Protein AF-A0A0D0D2Y6-F1 (afdb_monomer_lite)

Organism: NCBI:txid930991

Structure (mmCIF, N/CA/C/O backbone):
data_AF-A0A0D0D2Y6-F1
#
_entry.id   AF-A0A0D0D2Y6-F1
#
loop_
_atom_site.group_PDB
_atom_site.id
_atom_site.type_symbol
_atom_site.label_atom_id
_atom_site.label_alt_id
_atom_site.label_comp_id
_atom_site.label_asym_id
_atom_site.label_entity_id
_atom_site.label_seq_id
_atom_site.pdbx_PDB_ins_code
_atom_site.Cartn_x
_atom_site.Cartn_y
_atom_site.Cartn_z
_atom_site.occupancy
_atom_site.B_iso_or_equiv
_atom_site.auth_seq_id
_atom_site.auth_comp_id
_atom_site.auth_asym_id
_atom_site.auth_atom_id
_atom_site.pdbx_PDB_model_num
ATOM 1 N N . MET A 1 1 ? 3.613 21.102 2.119 1.00 62.97 1 MET A N 1
ATOM 2 C CA . MET A 1 1 ? 2.660 20.171 2.756 1.00 62.97 1 MET A CA 1
ATOM 3 C C . MET A 1 1 ? 2.768 18.847 2.024 1.00 62.97 1 MET A C 1
ATOM 5 O O . MET A 1 1 ? 2.606 18.851 0.809 1.00 62.97 1 MET A O 1
ATOM 9 N N . ASP A 1 2 ? 3.135 17.759 2.700 1.00 85.00 2 ASP A N 1
ATOM 10 C CA . ASP A 1 2 ? 3.277 16.451 2.064 1.00 85.00 2 ASP A CA 1
ATOM 11 C C . ASP A 1 2 ? 1.953 15.677 2.140 1.00 85.00 2 ASP A C 1
ATOM 13 O O . ASP A 1 2 ? 1.412 15.384 3.202 1.00 85.00 2 ASP A O 1
ATOM 17 N N . ASN A 1 3 ? 1.401 15.345 0.976 1.00 81.12 3 ASN A N 1
ATOM 18 C CA . ASN A 1 3 ? 0.143 14.603 0.896 1.00 81.12 3 ASN A CA 1
ATOM 19 C C . ASN A 1 3 ? 0.254 13.206 1.543 1.00 81.12 3 ASN A C 1
ATOM 21 O O . ASN A 1 3 ? -0.723 12.661 2.053 1.00 81.12 3 ASN A O 1
ATOM 25 N N . ALA A 1 4 ? 1.462 12.637 1.558 1.00 82.38 4 ALA A N 1
ATOM 26 C CA . ALA A 1 4 ? 1.736 11.344 2.170 1.00 82.38 4 ALA A CA 1
ATOM 27 C C . ALA A 1 4 ? 1.400 11.336 3.672 1.00 82.38 4 ALA A C 1
ATOM 29 O O . ALA A 1 4 ? 0.732 10.406 4.138 1.00 82.38 4 ALA A O 1
ATOM 30 N N . GLY A 1 5 ? 1.802 12.382 4.397 1.00 84.56 5 GLY A N 1
ATOM 31 C CA . GLY A 1 5 ? 1.522 12.593 5.811 1.00 84.56 5 GLY A CA 1
ATOM 32 C C . GLY A 1 5 ? 0.031 12.732 6.085 1.00 84.56 5 GLY A C 1
ATOM 33 O O . GLY A 1 5 ? -0.504 11.987 6.906 1.00 84.56 5 GLY A O 1
ATOM 34 N N . ASN A 1 6 ? -0.677 13.581 5.332 1.00 88.62 6 ASN A N 1
ATOM 35 C CA . ASN A 1 6 ? -2.133 13.719 5.452 1.00 88.62 6 ASN A CA 1
ATOM 36 C C . ASN A 1 6 ? -2.856 12.379 5.247 1.00 88.62 6 ASN A C 1
ATOM 38 O O . ASN A 1 6 ? -3.689 11.998 6.069 1.00 88.62 6 ASN A O 1
ATOM 42 N N . CYS A 1 7 ? -2.500 11.615 4.210 1.00 86.44 7 CYS A N 1
ATOM 43 C CA . CYS A 1 7 ? -3.089 10.298 3.980 1.00 86.44 7 CYS A CA 1
ATOM 44 C C . CYS A 1 7 ? -2.768 9.305 5.106 1.00 86.44 7 CYS A C 1
ATOM 46 O O . CYS A 1 7 ? -3.566 8.405 5.378 1.00 86.44 7 CYS A O 1
ATOM 48 N N . ASN A 1 8 ? -1.585 9.397 5.720 1.00 87.44 8 ASN A N 1
ATOM 49 C CA . ASN A 1 8 ? -1.210 8.548 6.851 1.00 87.44 8 ASN A CA 1
ATOM 50 C C . ASN A 1 8 ? -2.049 8.877 8.094 1.00 87.44 8 ASN A C 1
ATOM 52 O O . ASN A 1 8 ? -2.577 7.968 8.733 1.00 87.44 8 ASN A O 1
ATOM 56 N N . THR A 1 9 ? -2.256 10.165 8.370 1.00 91.00 9 THR A N 1
ATOM 57 C CA . THR A 1 9 ? -3.141 10.637 9.441 1.00 91.00 9 THR A CA 1
ATOM 58 C C . THR A 1 9 ? -4.575 10.168 9.214 1.00 91.00 9 THR A C 1
ATOM 60 O O . THR A 1 9 ? -5.155 9.548 10.101 1.00 91.00 9 THR A O 1
ATOM 63 N N . THR A 1 10 ? -5.133 10.342 8.011 1.00 89.75 10 THR A N 1
ATOM 64 C CA . THR A 1 10 ? -6.478 9.834 7.689 1.00 89.75 10 THR A CA 1
ATOM 65 C C . THR A 1 10 ? -6.574 8.321 7.880 1.00 89.75 10 THR A C 1
ATOM 67 O O . THR A 1 10 ? -7.564 7.838 8.421 1.00 89.75 10 THR A O 1
ATOM 70 N N . ALA A 1 11 ? -5.546 7.561 7.487 1.00 89.81 11 ALA A N 1
ATOM 71 C CA . ALA A 1 11 ? -5.546 6.110 7.650 1.00 89.81 11 ALA A CA 1
ATOM 72 C C . ALA A 1 11 ? -5.533 5.664 9.126 1.00 89.81 11 ALA A C 1
ATOM 74 O O . ALA A 1 11 ? -6.121 4.632 9.451 1.00 89.81 11 ALA A O 1
ATOM 75 N N . SER A 1 12 ? -4.881 6.437 10.002 1.00 90.12 12 SER A N 1
ATOM 76 C CA . SER A 1 12 ? -4.879 6.231 11.456 1.00 90.12 12 SER A CA 1
ATOM 77 C C . SER A 1 12 ? -6.231 6.582 12.072 1.00 90.12 12 SER A C 1
ATOM 79 O O . SER A 1 12 ? -6.835 5.754 12.753 1.00 90.12 12 SER A O 1
ATOM 81 N N . GLU A 1 13 ? -6.733 7.788 11.807 1.00 94.00 13 GLU A N 1
ATOM 82 C CA . GLU A 1 13 ? -7.953 8.278 12.449 1.00 94.00 13 GLU A CA 1
ATOM 83 C C . GLU A 1 13 ? -9.185 7.500 11.985 1.00 94.00 13 GLU A C 1
ATOM 85 O O . GLU A 1 13 ? -9.994 7.076 12.806 1.00 94.00 13 GLU A O 1
ATOM 90 N N . LEU A 1 14 ? -9.290 7.190 10.691 1.00 91.94 14 LEU A N 1
ATOM 91 C CA . LEU A 1 14 ? -10.438 6.458 10.157 1.00 91.94 14 LEU A CA 1
ATOM 92 C C . LEU A 1 14 ? -10.527 5.019 10.693 1.00 91.94 14 LEU A C 1
ATOM 94 O O . LEU A 1 14 ? -11.625 4.489 10.838 1.00 91.94 14 LEU A O 1
ATOM 98 N N . LYS A 1 15 ? -9.394 4.410 11.069 1.00 92.12 15 LYS A N 1
ATOM 99 C CA . LYS A 1 15 ? -9.365 3.097 11.732 1.00 92.12 15 LYS A CA 1
ATOM 100 C C . LYS A 1 15 ? -9.959 3.140 13.144 1.00 92.12 15 LYS A C 1
ATOM 102 O O . LYS A 1 15 ? -10.537 2.152 13.585 1.00 92.12 15 LYS A O 1
ATOM 107 N N . LYS A 1 16 ? -9.833 4.269 13.851 1.00 92.88 16 LYS A N 1
ATOM 108 C CA . LYS A 1 16 ? -10.435 4.453 15.183 1.00 92.88 16 LYS A CA 1
ATOM 109 C C . LYS A 1 16 ? -11.957 4.574 15.099 1.00 92.88 16 LYS A C 1
ATOM 111 O O . LYS A 1 16 ? -12.647 4.088 15.985 1.00 92.88 16 LYS A O 1
ATOM 116 N N . LEU A 1 17 ? -12.468 5.206 14.038 1.00 94.75 17 LEU A N 1
ATOM 117 C CA . LEU A 1 17 ? -13.908 5.376 13.816 1.00 94.75 17 LEU A CA 1
ATOM 118 C C . LEU A 1 17 ? -14.563 4.119 13.229 1.00 94.75 17 LEU A C 1
ATOM 120 O O . LEU A 1 17 ? -15.712 3.822 13.540 1.00 94.75 17 LEU A O 1
ATOM 124 N N . ILE A 1 18 ? -13.846 3.386 12.373 1.00 93.44 18 ILE A N 1
ATOM 125 C CA . ILE A 1 18 ? -14.360 2.209 11.670 1.00 93.44 18 ILE A CA 1
ATOM 126 C C . ILE A 1 18 ? -13.398 1.040 11.928 1.00 93.44 18 ILE A C 1
ATOM 128 O O . ILE A 1 18 ? -12.396 0.909 11.225 1.00 93.44 18 ILE A O 1
ATOM 132 N N . PRO A 1 19 ? -13.684 0.154 12.900 1.00 86.75 19 PRO A N 1
ATOM 133 C CA . PRO A 1 19 ? -12.768 -0.922 13.300 1.00 86.75 19 PRO A CA 1
ATOM 134 C C . PRO A 1 19 ? -12.423 -1.912 12.178 1.00 86.75 19 PRO A C 1
ATOM 136 O O . PRO A 1 19 ? -11.367 -2.541 12.198 1.00 86.75 19 PRO A O 1
ATOM 139 N N . THR A 1 20 ? -13.305 -2.045 11.184 1.00 90.31 20 THR A N 1
ATOM 140 C CA . THR A 1 20 ? -13.106 -2.884 9.992 1.00 90.31 20 THR A CA 1
ATOM 141 C C . THR A 1 20 ? -12.251 -2.212 8.917 1.00 90.31 20 THR A C 1
ATOM 143 O O . THR A 1 20 ? -11.847 -2.858 7.950 1.00 90.31 20 THR A O 1
ATOM 146 N N . PHE A 1 21 ? -11.949 -0.921 9.061 1.00 87.94 21 PHE A N 1
ATOM 147 C CA . PHE A 1 21 ? -11.095 -0.205 8.131 1.00 87.94 21 PHE A CA 1
ATOM 148 C C . PHE A 1 21 ? -9.640 -0.666 8.290 1.00 87.94 21 PHE A C 1
ATOM 150 O O . PHE A 1 21 ? -9.009 -0.499 9.334 1.00 87.94 21 PHE A O 1
ATOM 157 N N . GLY A 1 22 ? -9.076 -1.233 7.220 1.00 83.12 22 GLY A N 1
ATOM 158 C CA . GLY A 1 22 ? -7.745 -1.851 7.241 1.00 83.12 22 GLY A CA 1
ATOM 159 C C . GLY A 1 22 ? -6.576 -0.888 7.497 1.00 83.12 22 GLY A C 1
ATOM 160 O O . GLY A 1 22 ? -5.463 -1.343 7.772 1.00 83.12 22 GLY A O 1
ATOM 161 N N . GLY A 1 23 ? -6.796 0.430 7.430 1.00 86.12 23 GLY A N 1
ATOM 162 C CA . GLY A 1 23 ? -5.776 1.445 7.708 1.00 86.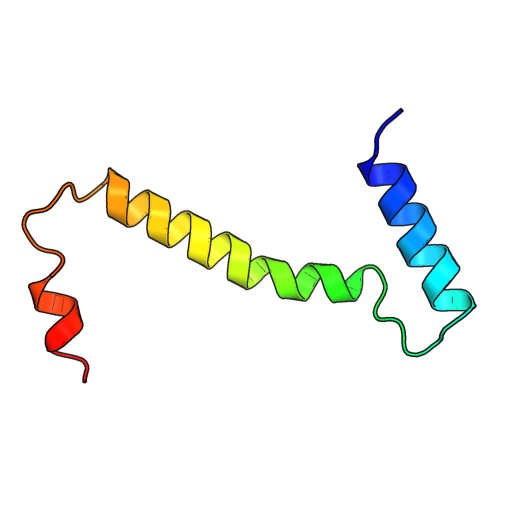12 23 GLY A CA 1
ATOM 163 C C . GLY A 1 23 ? -4.504 1.242 6.881 1.00 86.12 23 GLY A C 1
ATOM 164 O O . GLY A 1 23 ? -4.550 0.861 5.710 1.00 86.12 23 GLY A O 1
ATOM 165 N N . SER A 1 24 ? -3.342 1.455 7.495 1.00 82.06 24 SER A N 1
ATOM 166 C CA . SER A 1 24 ? -2.045 1.293 6.824 1.00 82.06 24 SER A CA 1
ATOM 167 C C . SER A 1 24 ? -1.766 -0.141 6.351 1.00 82.06 24 SER A C 1
ATOM 169 O O . SER A 1 24 ? -1.048 -0.319 5.369 1.00 82.06 24 SER A O 1
ATOM 171 N N . ALA A 1 25 ? -2.377 -1.164 6.963 1.00 81.56 25 ALA A N 1
ATOM 172 C CA . ALA A 1 25 ? -2.238 -2.552 6.515 1.00 81.56 25 ALA A CA 1
ATOM 173 C C . ALA A 1 25 ? -2.922 -2.793 5.158 1.00 81.56 25 ALA A C 1
ATOM 175 O O . ALA A 1 25 ? -2.462 -3.612 4.373 1.00 81.56 25 ALA A O 1
ATOM 176 N N . ALA A 1 26 ? -3.952 -2.020 4.801 1.00 81.25 26 ALA A N 1
ATOM 177 C CA . ALA A 1 26 ? -4.534 -2.093 3.461 1.00 81.25 26 ALA A CA 1
ATOM 178 C C . ALA A 1 26 ? -3.552 -1.635 2.363 1.00 81.25 26 ALA A C 1
ATOM 180 O O . ALA A 1 2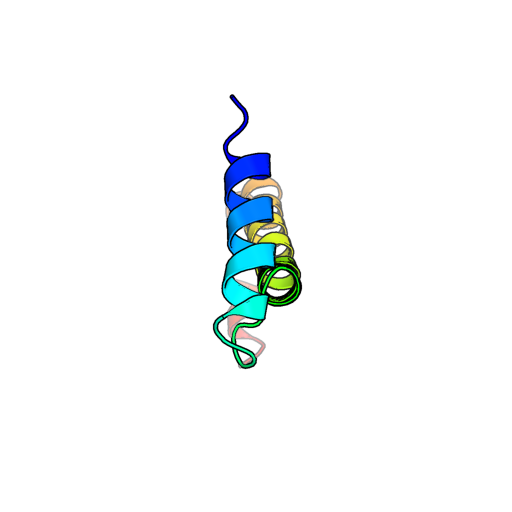6 ? -3.720 -2.005 1.203 1.00 81.25 26 ALA A O 1
ATOM 181 N N . ARG A 1 27 ? -2.501 -0.871 2.706 1.00 77.25 27 ARG A N 1
ATOM 182 C CA . ARG A 1 27 ? -1.467 -0.455 1.745 1.00 77.25 27 ARG A CA 1
ATOM 183 C C . ARG A 1 27 ? -0.484 -1.577 1.416 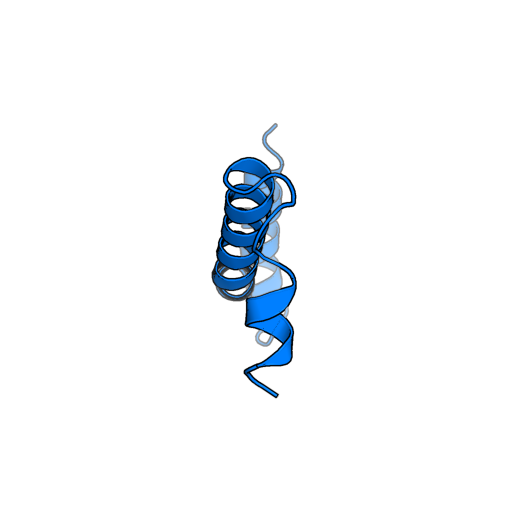1.00 77.25 27 ARG A C 1
ATOM 185 O O . ARG A 1 27 ? 0.043 -1.596 0.307 1.00 77.25 27 ARG A O 1
ATOM 192 N N . THR A 1 28 ? -0.265 -2.539 2.317 1.00 79.94 28 THR A N 1
ATOM 193 C CA . THR A 1 28 ? 0.652 -3.665 2.053 1.00 79.94 28 THR A CA 1
ATOM 194 C C . THR A 1 28 ? 0.110 -4.597 0.967 1.00 79.94 28 THR A C 1
ATOM 196 O O . THR A 1 28 ? 0.893 -5.144 0.196 1.00 79.94 28 THR A O 1
ATOM 199 N N . ARG A 1 29 ? -1.221 -4.674 0.794 1.00 78.75 29 ARG A N 1
ATOM 200 C CA . ARG A 1 29 ? -1.880 -5.335 -0.353 1.00 78.75 29 ARG A CA 1
ATOM 201 C C . ARG A 1 29 ? -1.389 -4.810 -1.707 1.00 78.75 29 ARG A C 1
ATOM 203 O O . ARG A 1 29 ? -1.402 -5.553 -2.684 1.00 78.75 29 ARG A O 1
ATOM 210 N N . CYS A 1 30 ? -0.979 -3.545 -1.790 1.00 81.31 30 CYS A N 1
ATOM 211 C CA . CYS A 1 30 ? -0.505 -2.955 -3.039 1.00 81.31 30 CYS A CA 1
ATOM 212 C C . CYS A 1 30 ? 0.950 -3.325 -3.352 1.00 81.31 30 CYS A C 1
ATOM 214 O O . CYS A 1 30 ? 1.358 -3.213 -4.504 1.00 81.31 30 CYS A O 1
ATOM 216 N N . PHE A 1 31 ? 1.733 -3.788 -2.373 1.00 84.06 31 PHE A N 1
ATOM 217 C CA . PHE A 1 31 ? 3.153 -4.086 -2.570 1.00 84.06 31 PHE A CA 1
ATOM 218 C C . PHE A 1 31 ? 3.393 -5.174 -3.637 1.00 84.06 31 PHE A C 1
ATOM 220 O O . PHE A 1 31 ? 4.122 -4.894 -4.589 1.00 84.06 31 PHE A O 1
ATOM 227 N N . PRO A 1 32 ? 2.717 -6.344 -3.609 1.00 87.06 32 PRO A N 1
ATOM 228 C CA . PRO A 1 32 ? 2.830 -7.329 -4.689 1.00 87.06 32 PRO A CA 1
ATOM 229 C C . PRO A 1 32 ? 2.429 -6.770 -6.061 1.00 87.06 32 PRO A C 1
ATOM 231 O O . PRO A 1 32 ? 3.041 -7.101 -7.074 1.00 87.06 32 PRO A O 1
ATOM 234 N N . HIS A 1 33 ? 1.421 -5.890 -6.102 1.00 85.38 33 HIS A N 1
ATOM 235 C CA . HIS A 1 33 ? 0.975 -5.260 -7.343 1.00 85.38 33 HIS A CA 1
ATOM 236 C C . HIS A 1 33 ? 2.045 -4.324 -7.924 1.00 85.38 33 HIS A C 1
ATOM 238 O O . HIS A 1 33 ? 2.302 -4.372 -9.125 1.00 85.38 33 HIS A O 1
ATOM 244 N N . ILE A 1 34 ? 2.719 -3.537 -7.080 1.00 91.62 34 ILE A N 1
ATOM 245 C CA . ILE A 1 34 ? 3.835 -2.666 -7.475 1.00 91.62 34 ILE A CA 1
ATOM 246 C C . ILE A 1 34 ? 5.004 -3.496 -8.022 1.00 91.62 34 ILE A C 1
ATOM 248 O O . ILE A 1 34 ? 5.516 -3.179 -9.092 1.00 91.62 34 ILE A O 1
ATOM 252 N N . ILE A 1 35 ? 5.384 -4.592 -7.352 1.00 93.06 35 ILE A N 1
ATOM 253 C CA . ILE A 1 35 ? 6.441 -5.496 -7.839 1.00 93.06 35 ILE A CA 1
ATOM 254 C C . ILE A 1 35 ? 6.076 -6.089 -9.205 1.00 93.06 35 ILE A C 1
ATOM 256 O O . ILE A 1 35 ? 6.904 -6.101 -10.115 1.00 93.06 35 ILE A O 1
ATOM 260 N N . ASN A 1 36 ? 4.824 -6.514 -9.390 1.00 91.69 36 ASN A N 1
ATOM 261 C CA . ASN A 1 36 ? 4.337 -6.993 -10.682 1.00 91.69 36 ASN A CA 1
ATOM 262 C C . ASN A 1 36 ? 4.406 -5.908 -11.776 1.00 91.69 36 ASN A C 1
ATOM 264 O O . ASN A 1 36 ? 4.782 -6.209 -12.906 1.00 91.69 36 ASN A O 1
ATOM 268 N N . LEU A 1 37 ? 4.079 -4.649 -11.464 1.00 91.44 37 LEU A N 1
ATOM 269 C CA . LEU A 1 37 ? 4.217 -3.543 -12.418 1.00 91.44 37 LEU A CA 1
ATOM 270 C C . LEU A 1 37 ? 5.686 -3.286 -12.786 1.00 91.44 37 LEU A C 1
ATOM 272 O O . LEU A 1 37 ? 5.993 -3.166 -13.970 1.00 91.44 37 LEU A O 1
ATOM 276 N N . ILE A 1 38 ? 6.595 -3.273 -11.804 1.00 94.25 38 ILE A N 1
ATOM 277 C CA . ILE A 1 38 ? 8.042 -3.133 -12.038 1.00 94.25 38 ILE A CA 1
ATOM 278 C C . ILE A 1 38 ? 8.542 -4.258 -12.944 1.00 94.25 38 ILE A C 1
ATOM 280 O O . ILE A 1 38 ? 9.211 -3.981 -13.936 1.00 94.25 38 ILE A O 1
ATOM 284 N N . ALA A 1 39 ? 8.178 -5.510 -12.653 1.00 92.19 39 ALA A N 1
ATOM 285 C CA . ALA A 1 39 ? 8.573 -6.663 -13.457 1.00 92.19 39 ALA A CA 1
ATOM 286 C C . ALA A 1 39 ? 8.087 -6.539 -14.908 1.00 92.19 39 ALA A C 1
ATOM 288 O O . ALA A 1 39 ? 8.862 -6.758 -15.835 1.00 92.19 39 ALA A O 1
ATOM 289 N N . LYS A 1 40 ? 6.832 -6.122 -15.119 1.00 87.25 40 LYS A N 1
ATOM 290 C CA . LYS A 1 40 ? 6.281 -5.893 -16.464 1.00 87.25 40 LYS A CA 1
ATOM 291 C C . LYS A 1 40 ? 7.057 -4.829 -17.234 1.00 87.25 40 LYS A C 1
ATOM 293 O O . LYS A 1 40 ? 7.379 -5.045 -18.401 1.00 87.25 40 LYS A O 1
ATOM 298 N N . VAL A 1 41 ? 7.376 -3.707 -16.592 1.00 90.56 41 VAL A N 1
ATOM 299 C CA . VAL A 1 41 ? 8.174 -2.634 -17.202 1.00 90.56 41 VAL A CA 1
ATOM 300 C C . VAL A 1 41 ? 9.588 -3.122 -17.521 1.00 90.56 41 VAL A C 1
ATOM 302 O O . VAL A 1 41 ? 10.052 -2.924 -18.638 1.00 90.56 41 VAL A O 1
ATOM 305 N N . HIS A 1 42 ? 10.245 -3.819 -16.590 1.00 89.12 42 HIS A N 1
ATOM 306 C CA . HIS A 1 42 ? 11.594 -4.353 -16.794 1.00 89.12 42 HIS A CA 1
ATOM 307 C C . HIS A 1 42 ? 11.643 -5.336 -17.965 1.00 89.12 42 HIS A C 1
ATOM 309 O O . HIS A 1 42 ? 12.478 -5.197 -18.848 1.00 89.12 42 HIS A O 1
ATOM 315 N N . ILE A 1 43 ? 10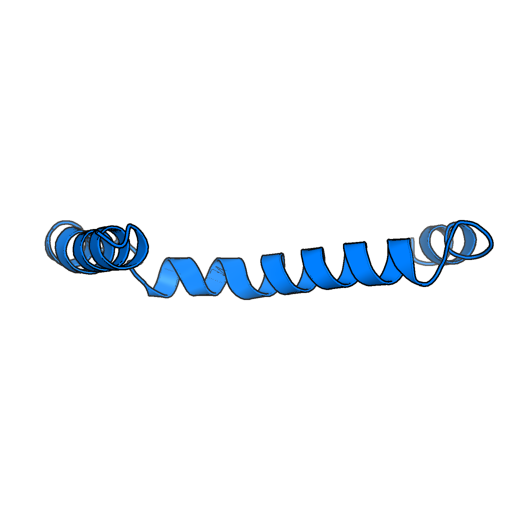.699 -6.278 -18.031 1.00 87.06 43 ILE A N 1
ATOM 316 C CA . ILE A 1 43 ? 10.607 -7.237 -19.137 1.00 87.06 43 ILE A CA 1
ATOM 317 C C . ILE A 1 43 ? 10.369 -6.513 -20.470 1.00 87.06 43 ILE A C 1
ATOM 319 O O . ILE A 1 43 ? 10.985 -6.866 -21.470 1.00 87.06 43 ILE A O 1
ATOM 323 N N . SER A 1 44 ? 9.523 -5.479 -20.478 1.00 83.19 44 SER A N 1
ATOM 324 C CA . SER A 1 44 ? 9.205 -4.714 -21.692 1.00 83.19 44 SER A CA 1
ATOM 325 C C . SER A 1 44 ? 10.395 -3.898 -22.210 1.00 83.19 44 SER A C 1
ATOM 327 O O . SER A 1 44 ? 10.554 -3.749 -23.416 1.00 83.19 44 SER A O 1
ATOM 329 N N . ILE A 1 45 ? 11.231 -3.373 -21.307 1.00 84.50 45 ILE A N 1
ATOM 330 C CA . ILE A 1 45 ? 12.426 -2.590 -21.654 1.00 84.50 45 ILE A CA 1
ATOM 331 C C . ILE A 1 45 ? 13.596 -3.505 -22.035 1.00 84.50 45 ILE A C 1
ATOM 333 O O . ILE A 1 45 ? 14.293 -3.235 -23.008 1.00 84.50 45 ILE A O 1
ATOM 337 N N . SER A 1 46 ? 13.828 -4.578 -21.275 1.00 80.19 46 SER A N 1
ATOM 338 C CA . SER A 1 46 ? 14.974 -5.476 -21.471 1.00 80.19 46 SER A CA 1
ATOM 339 C C . SER A 1 46 ? 14.818 -6.406 -22.673 1.00 80.19 46 SER A C 1
ATOM 341 O O . SER A 1 46 ? 15.824 -6.839 -23.230 1.00 80.19 46 SER A O 1
ATOM 343 N N . TYR A 1 47 ? 13.585 -6.706 -23.087 1.00 75.38 47 TYR A N 1
ATOM 344 C CA . TYR A 1 47 ? 13.303 -7.560 -24.239 1.00 75.38 47 TYR A CA 1
ATOM 345 C C . TYR A 1 47 ? 12.410 -6.819 -25.245 1.00 75.38 47 TYR A C 1
ATOM 347 O O . TYR A 1 47 ? 11.216 -7.122 -25.336 1.00 75.38 47 TYR A O 1
ATOM 355 N N . PRO A 1 48 ? 12.955 -5.855 -26.015 1.00 65.12 48 PRO A N 1
ATOM 356 C CA . PRO A 1 48 ? 12.215 -5.235 -27.105 1.00 65.12 48 PRO A CA 1
ATOM 357 C C . PRO A 1 48 ? 11.925 -6.311 -28.160 1.00 65.12 48 PRO A C 1
ATOM 359 O O . PRO A 1 48 ? 12.811 -6.726 -28.895 1.00 65.12 48 PRO A O 1
ATOM 362 N N . LEU A 1 49 ? 10.692 -6.824 -28.138 1.00 63.44 49 LEU A N 1
ATOM 363 C CA . LEU A 1 49 ? 10.025 -7.660 -29.144 1.00 63.44 49 LEU A CA 1
ATOM 364 C C . LEU A 1 49 ? 10.949 -8.488 -30.058 1.00 63.44 49 LEU A C 1
ATOM 366 O O . LEU A 1 49 ? 11.302 -8.085 -31.162 1.00 63.44 49 LEU A O 1
ATOM 370 N N . GLY A 1 50 ? 11.236 -9.708 -29.599 1.00 57.84 50 GLY A N 1
ATOM 371 C CA . GLY A 1 50 ? 11.792 -10.776 -30.435 1.00 57.84 50 GLY A CA 1
ATOM 372 C C . GLY A 1 50 ? 11.614 -12.203 -29.896 1.00 57.84 50 GLY A C 1
ATOM 373 O O . GLY A 1 50 ? 11.707 -13.139 -30.677 1.00 57.84 50 GLY A O 1
ATOM 374 N N . LEU A 1 51 ? 11.333 -12.406 -28.595 1.00 56.88 51 LEU A N 1
ATOM 375 C CA . LEU A 1 51 ? 11.274 -13.762 -28.002 1.00 56.88 51 LEU A CA 1
ATOM 376 C C . LEU A 1 51 ? 10.195 -14.002 -26.922 1.00 56.88 51 LEU A C 1
ATOM 378 O O . LEU A 1 51 ? 10.065 -15.120 -26.427 1.00 56.88 51 LEU A O 1
ATOM 382 N N . ALA A 1 52 ? 9.430 -12.984 -26.511 1.00 56.41 52 ALA A N 1
ATOM 383 C CA . ALA A 1 52 ? 8.537 -13.101 -25.347 1.00 56.41 52 ALA A CA 1
ATOM 384 C C . ALA A 1 52 ? 7.133 -13.661 -25.662 1.00 56.41 52 ALA A C 1
ATOM 386 O O . ALA A 1 52 ? 6.446 -14.122 -24.751 1.00 56.41 52 ALA A O 1
ATOM 387 N N . ASP A 1 53 ? 6.709 -13.658 -26.930 1.00 55.78 53 ASP A N 1
ATOM 388 C CA . ASP A 1 53 ? 5.376 -14.136 -27.337 1.00 55.78 53 ASP A CA 1
ATOM 389 C C . ASP A 1 53 ? 5.268 -15.680 -27.347 1.00 55.78 53 ASP A C 1
ATOM 391 O O . ASP A 1 53 ? 4.206 -16.235 -27.069 1.00 55.78 53 ASP A O 1
ATOM 395 N N . GLU A 1 54 ? 6.372 -16.408 -27.556 1.00 54.28 54 GLU A N 1
ATOM 396 C CA . GLU A 1 54 ? 6.356 -17.881 -27.625 1.00 54.28 54 GLU A CA 1
ATOM 397 C C . GLU A 1 54 ? 6.212 -18.546 -26.245 1.00 54.28 54 GLU A C 1
ATOM 399 O O . GLU A 1 54 ? 5.480 -19.522 -26.075 1.00 54.28 54 GLU A O 1
ATOM 404 N N . LYS A 1 55 ? 6.848 -17.982 -25.212 1.00 55.78 55 LYS A N 1
ATOM 405 C CA . LYS A 1 55 ? 6.860 -18.570 -23.861 1.00 55.78 55 LYS A CA 1
ATOM 406 C C . LYS A 1 55 ? 5.513 -18.453 -23.143 1.00 55.78 55 LYS A C 1
ATOM 408 O O . LYS A 1 55 ? 5.250 -19.248 -22.252 1.00 55.78 55 LYS A O 1
ATOM 413 N N . SER A 1 56 ? 4.653 -17.499 -23.514 1.00 55.84 56 SER A N 1
ATOM 414 C CA . SER A 1 56 ? 3.364 -17.283 -22.836 1.00 55.84 56 SER A CA 1
ATOM 415 C C . SER A 1 56 ? 2.240 -18.205 -23.344 1.00 55.84 56 SER A C 1
ATOM 417 O O . SER A 1 56 ? 1.280 -18.447 -22.617 1.00 55.84 56 SER A O 1
ATOM 419 N N . ARG A 1 57 ?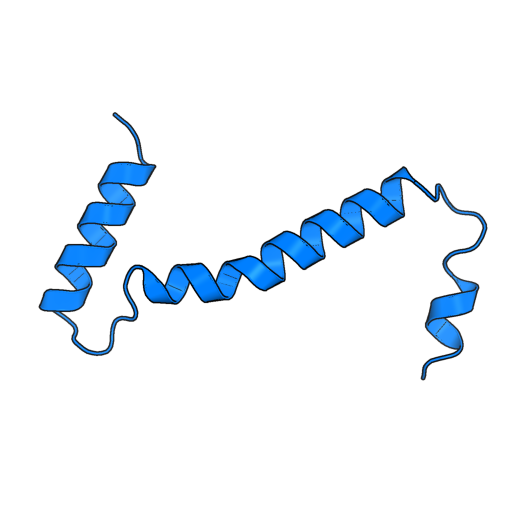 2.371 -18.784 -24.548 1.00 53.75 57 ARG A N 1
ATOM 420 C CA . ARG A 1 57 ? 1.416 -19.770 -25.098 1.00 53.75 57 ARG A CA 1
ATOM 421 C C . ARG A 1 57 ? 1.683 -21.220 -24.684 1.00 53.75 57 ARG A C 1
ATOM 423 O O . ARG A 1 57 ? 0.789 -22.042 -24.830 1.00 53.75 57 ARG A O 1
ATOM 430 N N . LEU A 1 58 ? 2.869 -21.530 -24.161 1.00 56.28 58 LEU A N 1
ATOM 431 C CA . LEU A 1 58 ? 3.278 -22.895 -23.791 1.00 56.28 58 LEU A CA 1
ATOM 432 C C . LEU A 1 58 ? 2.986 -23.268 -22.325 1.00 56.28 58 LEU A C 1
ATOM 434 O O . LEU A 1 58 ? 3.356 -24.352 -21.887 1.00 56.28 58 LEU 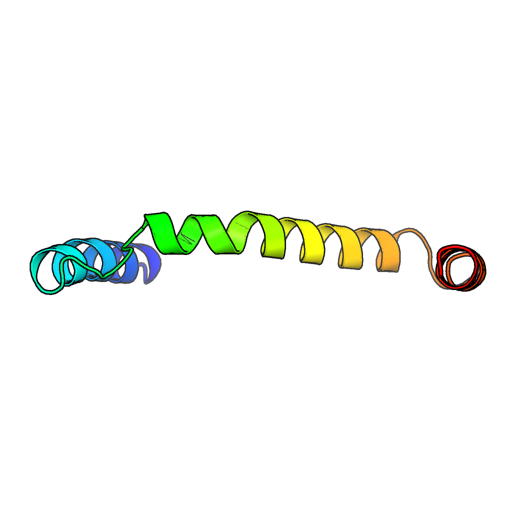A O 1
ATOM 438 N N . ILE A 1 59 ? 2.351 -22.378 -21.558 1.00 57.72 59 ILE A N 1
ATOM 439 C CA . ILE A 1 59 ? 2.045 -22.570 -20.127 1.00 57.72 59 ILE A CA 1
ATOM 440 C C . ILE A 1 59 ? 0.528 -22.489 -19.885 1.00 57.72 59 ILE A C 1
ATOM 442 O O . ILE A 1 59 ? 0.078 -21.985 -18.855 1.00 57.72 59 ILE A O 1
ATOM 446 N N . LYS A 1 60 ? -0.267 -22.915 -20.870 1.00 43.62 60 LYS A N 1
ATOM 447 C CA . LYS A 1 60 ? -1.726 -22.977 -20.794 1.00 43.62 60 LYS A CA 1
ATOM 448 C C . LYS A 1 60 ? -2.205 -24.406 -20.974 1.00 43.62 60 LYS A C 1
ATOM 450 O O . LYS A 1 60 ? -1.602 -25.105 -21.815 1.00 43.62 60 LYS A O 1
#

Radius of gyration: 19.01 Å; chains: 1; bounding box: 29×43×46 Å

Foldseek 3Di:
DDVVVVLLVCLVVVCVVPVPRCRPVVVVVCVVVVVVVVVVVCCCVVDVDDPDPVVVVVPD

Sequence (60 aa):
MDNAGNCNTTASELKKLIPTFGGSAARTRCFPHIINLIAKVHISISYPLGLADEKSRLIK

pLDDT: mean 79.92, std 13.66, range [43.62, 94.75]

Secondary structure (DSSP, 8-state):
--HHHHHHHHHHHHHHH-TT--TTHHHHTHHHHHHHHHHHHHHHHHS-SSSHHHHHHS--